Protein AF-A0A7L4QYI4-F1 (afdb_monomer)

Foldseek 3Di:
DLCVQQ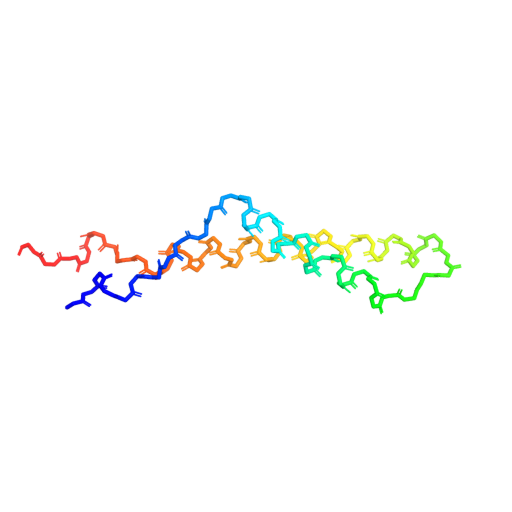DDQDDPVVLQCVLQVQLVVQLVPFDDDDPVSVVVSNVSSVVSSVVSNVVSVVVNVVSDDDPVPDDD

Mean predicted aligned error: 3.65 Å

Sequence (72 aa):
MIFEKIPTVPTSDELIDKAFRRATRAKAGKTVRDNDSAMRAHESMIMTSGNILSDNLSNVVRRFPNFDDLPD

Radius of gyration: 17.63 Å; Cα contacts (8 Å, |Δi|>4): 45; chains: 1; bounding box: 38×21×52 Å

Secondary structure (DSSP, 8-state):
--GGGPPPPPPHHHHHHHHHHHHHHHHHTS---SHHHHHHHHHHHHHHHHHHHHHHHHHHHHHSPPGGGS--

Solvent-accessible surface area (backbone atoms only — not comparable to full-atom values): 4233 Å² total; per-residue (Å²): 123,77,70,80,72,49,71,89,77,76,53,72,64,58,49,51,52,52,16,48,55,51,11,51,53,54,28,71,74,48,80,66,88,50,73,66,44,42,50,54,29,52,50,45,20,55,54,40,27,50,49,46,49,55,52,51,55,52,50,53,59,72,54,52,80,60,73,90,77,55,84,132

Structure (mmCIF, N/CA/C/O backbone):
data_AF-A0A7L4QYI4-F1
#
_entry.id   AF-A0A7L4QYI4-F1
#
loop_
_atom_site.group_PDB
_atom_site.id
_atom_site.type_symbol
_atom_site.label_atom_id
_atom_site.label_alt_id
_atom_site.label_comp_id
_atom_site.label_asym_id
_atom_site.label_entity_id
_atom_site.label_seq_id
_atom_site.pdbx_PDB_ins_code
_atom_site.Cartn_x
_atom_site.Cartn_y
_atom_site.Cartn_z
_atom_site.occupancy
_atom_site.B_iso_or_equiv
_atom_site.auth_seq_id
_atom_site.auth_comp_id
_atom_site.auth_asym_id
_atom_site.auth_atom_id
_atom_site.pdbx_PDB_model_num
ATOM 1 N N . MET A 1 1 ? -6.112 -2.113 29.433 1.00 66.00 1 MET A N 1
ATOM 2 C CA . MET A 1 1 ? -5.930 -1.004 28.470 1.00 66.00 1 MET A CA 1
ATOM 3 C C . MET A 1 1 ? -5.643 -1.560 27.069 1.00 66.00 1 MET A C 1
ATOM 5 O O . MET A 1 1 ? -4.540 -1.425 26.553 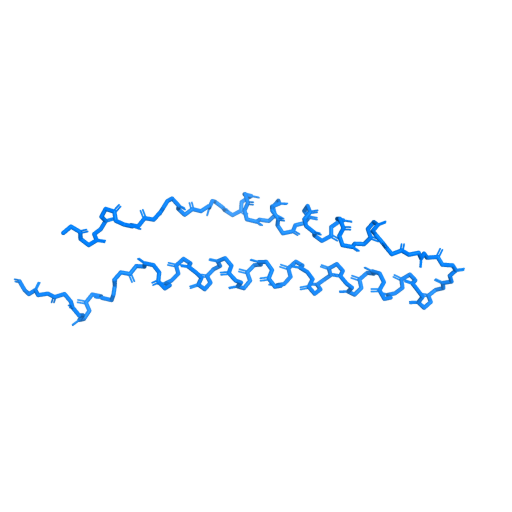1.00 66.00 1 MET A O 1
ATOM 9 N N . ILE A 1 2 ? -6.610 -2.277 26.477 1.00 82.25 2 ILE A N 1
ATOM 10 C CA . ILE A 1 2 ? -6.446 -2.956 25.173 1.00 82.25 2 ILE A CA 1
ATOM 11 C C . ILE A 1 2 ? -6.523 -1.970 23.995 1.00 82.25 2 ILE A C 1
ATOM 13 O O . ILE A 1 2 ? -5.760 -2.087 23.043 1.00 82.25 2 ILE A O 1
ATOM 17 N N . PHE A 1 3 ? -7.359 -0.935 24.118 1.00 86.75 3 PHE A N 1
ATOM 18 C CA . PHE A 1 3 ? -7.575 0.075 23.078 1.00 86.75 3 PHE A CA 1
ATOM 19 C C . PHE A 1 3 ? -6.452 1.119 22.972 1.00 86.75 3 PHE A C 1
ATOM 21 O O . PHE A 1 3 ? -6.199 1.630 21.890 1.00 86.75 3 PHE A O 1
ATOM 28 N N . GLU A 1 4 ? -5.710 1.387 24.051 1.00 88.00 4 GLU A N 1
ATOM 29 C CA . GLU A 1 4 ? -4.586 2.347 24.050 1.00 88.00 4 GLU A CA 1
ATOM 30 C C . GLU A 1 4 ? -3.396 1.901 23.188 1.00 88.00 4 GLU A C 1
ATOM 32 O O . GLU A 1 4 ? -2.523 2.700 22.858 1.00 88.00 4 GLU A O 1
ATOM 37 N N . LYS A 1 5 ? -3.350 0.618 22.812 1.00 88.31 5 LYS A N 1
ATOM 38 C CA . LYS A 1 5 ? -2.317 0.062 21.929 1.00 88.31 5 LYS A CA 1
ATOM 39 C C . LYS A 1 5 ? -2.674 0.184 20.444 1.00 88.31 5 LYS A C 1
ATOM 41 O O . LYS A 1 5 ? -1.846 -0.165 19.598 1.00 88.31 5 LYS A O 1
ATOM 46 N N . ILE A 1 6 ? -3.881 0.652 20.117 1.00 91.44 6 ILE A N 1
ATOM 47 C CA . ILE A 1 6 ? -4.321 0.830 18.733 1.00 91.44 6 ILE A CA 1
ATOM 48 C C . ILE A 1 6 ? -3.630 2.080 18.165 1.00 91.44 6 ILE A C 1
ATOM 50 O O . ILE A 1 6 ? -3.779 3.171 18.714 1.00 91.44 6 ILE A O 1
ATOM 54 N N . PRO A 1 7 ? -2.844 1.950 17.083 1.00 90.50 7 PRO A N 1
ATOM 55 C CA . PRO A 1 7 ? -2.171 3.086 16.466 1.00 90.50 7 PRO A CA 1
ATOM 56 C C . PRO A 1 7 ? -3.157 3.951 15.673 1.00 90.50 7 PRO A C 1
ATOM 58 O O . PRO A 1 7 ? -4.244 3.510 15.298 1.00 90.50 7 PRO A O 1
ATOM 61 N N . THR A 1 8 ? -2.701 5.132 15.267 1.00 94.06 8 THR A N 1
ATOM 62 C CA . THR A 1 8 ? -3.360 5.898 14.207 1.00 94.06 8 THR A CA 1
ATOM 63 C C . THR A 1 8 ? -3.449 5.074 12.921 1.00 94.06 8 THR A C 1
ATOM 65 O O . THR A 1 8 ? -2.444 4.545 12.434 1.00 94.06 8 THR A O 1
ATOM 68 N N . VAL A 1 9 ? -4.656 4.980 12.363 1.00 96.00 9 VAL A N 1
ATOM 69 C CA . VAL A 1 9 ? -4.902 4.384 11.046 1.00 96.00 9 VAL A CA 1
ATOM 70 C C . VAL A 1 9 ? -4.646 5.456 9.984 1.00 96.00 9 VAL A C 1
ATOM 72 O O . VAL A 1 9 ? -5.216 6.541 10.096 1.00 96.00 9 VAL A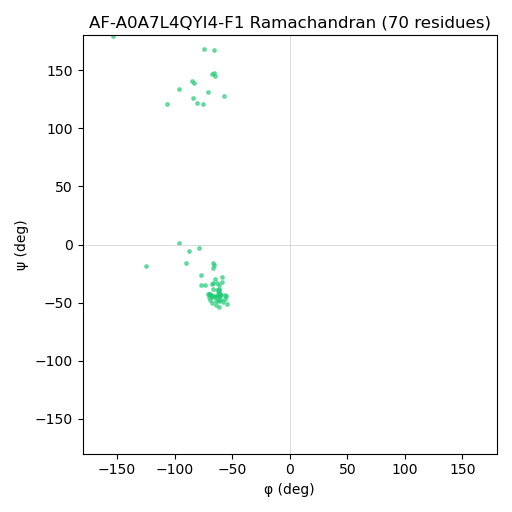 O 1
ATOM 75 N N . PRO A 1 10 ? -3.791 5.194 8.979 1.00 95.69 10 PRO A N 1
ATOM 76 C CA . PRO A 1 10 ? -3.557 6.155 7.911 1.00 95.69 10 PRO A CA 1
ATOM 77 C C . PRO A 1 10 ? -4.823 6.353 7.077 1.00 95.69 10 PRO A C 1
ATOM 79 O O . PRO A 1 10 ? -5.597 5.418 6.856 1.00 95.69 10 PRO A O 1
ATOM 82 N N . THR A 1 11 ? -4.994 7.562 6.564 1.00 97.56 11 THR A N 1
ATOM 83 C CA . THR A 1 11 ? -6.010 7.877 5.556 1.00 97.56 11 THR A CA 1
ATOM 84 C C . THR A 1 11 ? -5.720 7.165 4.228 1.00 97.56 11 THR A C 1
ATOM 86 O O . THR A 1 11 ? -4.621 6.646 3.996 1.00 97.56 11 THR A O 1
ATOM 89 N N . SER A 1 12 ? -6.702 7.160 3.320 1.00 97.50 12 SER A N 1
ATOM 90 C CA . SER A 1 12 ? -6.526 6.632 1.959 1.00 97.50 12 SER A CA 1
ATOM 91 C C . SER A 1 12 ? -5.358 7.295 1.230 1.00 97.50 12 SER A C 1
ATOM 93 O O . SER A 1 12 ? -4.542 6.604 0.620 1.00 97.50 12 SER A O 1
ATOM 95 N N . ASP A 1 13 ? -5.251 8.618 1.335 1.00 98.44 13 ASP A N 1
ATOM 96 C CA . ASP A 1 13 ? -4.268 9.404 0.594 1.00 98.44 13 ASP A CA 1
ATOM 97 C C . ASP A 1 13 ? -2.858 9.155 1.122 1.00 98.44 13 ASP A C 1
ATOM 99 O O . ASP A 1 13 ? -1.940 8.917 0.340 1.00 98.44 13 ASP A O 1
ATOM 103 N N . GLU A 1 14 ? -2.688 9.100 2.446 1.00 98.25 14 GLU A N 1
ATOM 104 C CA . GLU A 1 14 ? -1.413 8.743 3.077 1.00 98.25 14 GLU A CA 1
ATOM 105 C C . GLU A 1 14 ? -0.966 7.327 2.702 1.00 98.25 14 GLU A C 1
ATOM 107 O O . GLU A 1 14 ? 0.224 7.076 2.484 1.00 98.25 14 GLU A O 1
ATOM 112 N N . LEU A 1 15 ? -1.910 6.387 2.614 1.00 97.62 15 LEU A N 1
ATOM 113 C CA . LEU A 1 15 ? -1.615 5.007 2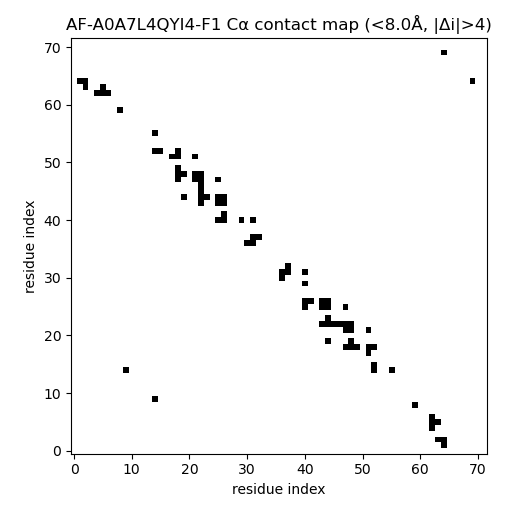.255 1.00 97.62 15 LEU A CA 1
ATOM 114 C C . LEU A 1 15 ? -1.200 4.878 0.779 1.00 97.62 15 LEU A C 1
ATOM 116 O O . LEU A 1 15 ? -0.194 4.221 0.485 1.00 97.62 15 LEU A O 1
ATOM 120 N N . ILE A 1 16 ? -1.922 5.532 -0.136 1.00 98.19 16 ILE A N 1
ATOM 121 C CA . ILE A 1 16 ? -1.590 5.572 -1.569 1.00 98.19 16 ILE A CA 1
ATOM 122 C C . ILE A 1 16 ? -0.237 6.257 -1.783 1.00 98.19 16 ILE A C 1
ATOM 124 O O . ILE A 1 16 ? 0.640 5.714 -2.462 1.00 98.19 16 ILE A O 1
ATOM 128 N N . ASP A 1 17 ? -0.026 7.410 -1.156 1.00 98.50 17 ASP A N 1
ATOM 129 C CA . ASP A 1 17 ? 1.215 8.172 -1.252 1.00 98.50 17 ASP A CA 1
ATOM 130 C C . ASP A 1 17 ? 2.415 7.367 -0.723 1.00 98.50 17 ASP A C 1
ATOM 132 O O . ASP A 1 17 ? 3.455 7.268 -1.386 1.00 98.50 17 ASP A O 1
ATOM 136 N N . LYS A 1 18 ? 2.263 6.674 0.413 1.00 98.00 18 LYS A N 1
ATOM 137 C CA . LYS A 1 18 ? 3.281 5.752 0.937 1.00 98.00 18 LYS A CA 1
ATOM 138 C C . LYS A 1 18 ? 3.598 4.627 -0.051 1.00 98.00 18 LYS A C 1
ATOM 140 O O . LYS A 1 18 ? 4.780 4.352 -0.292 1.00 98.00 18 LYS A O 1
ATOM 145 N N . ALA A 1 19 ? 2.580 3.980 -0.619 1.00 98.44 19 ALA A N 1
ATOM 146 C CA . ALA A 1 19 ? 2.754 2.888 -1.576 1.00 98.44 19 ALA A CA 1
ATOM 147 C C . ALA A 1 19 ? 3.504 3.354 -2.831 1.00 98.44 19 ALA A C 1
ATOM 149 O O . ALA A 1 19 ? 4.505 2.746 -3.220 1.00 98.44 19 ALA A O 1
ATOM 150 N N . PHE A 1 20 ? 3.095 4.476 -3.421 1.00 98.25 20 PHE A N 1
ATOM 151 C CA . PHE A 1 20 ? 3.692 4.984 -4.655 1.00 98.25 20 PHE A CA 1
ATOM 152 C C . PHE A 1 20 ? 5.080 5.589 -4.451 1.00 98.25 20 PHE A C 1
ATOM 154 O O . PHE A 1 20 ? 5.958 5.378 -5.293 1.00 98.25 20 PHE A O 1
ATOM 161 N N . ARG A 1 21 ? 5.356 6.240 -3.314 1.00 98.19 21 ARG A N 1
ATOM 162 C CA . ARG A 1 21 ? 6.723 6.674 -2.972 1.00 98.19 21 ARG A CA 1
ATOM 163 C C . ARG A 1 21 ? 7.682 5.493 -2.877 1.00 98.19 21 ARG A C 1
ATOM 165 O O . ARG A 1 21 ? 8.799 5.561 -3.394 1.00 98.19 21 ARG A O 1
ATOM 172 N N . ARG A 1 22 ? 7.264 4.393 -2.241 1.00 97.94 22 ARG A N 1
ATOM 173 C CA . ARG A 1 22 ? 8.083 3.173 -2.142 1.00 97.94 22 ARG A CA 1
ATOM 174 C C . ARG A 1 22 ? 8.245 2.488 -3.495 1.00 97.94 22 ARG A C 1
ATOM 176 O O . ARG A 1 22 ? 9.372 2.134 -3.835 1.00 97.94 22 ARG A O 1
ATOM 183 N N . ALA A 1 23 ? 7.178 2.384 -4.282 1.00 97.88 23 ALA A N 1
ATOM 184 C CA . ALA A 1 23 ? 7.227 1.831 -5.634 1.00 97.88 23 ALA A CA 1
ATOM 185 C C . ALA A 1 23 ? 8.161 2.634 -6.558 1.00 97.88 23 ALA A C 1
ATOM 187 O O . ALA A 1 23 ? 8.987 2.060 -7.264 1.00 97.88 23 ALA A O 1
ATOM 188 N N . THR A 1 24 ? 8.111 3.968 -6.491 1.00 97.44 24 THR A N 1
ATOM 189 C CA . THR A 1 24 ? 8.983 4.859 -7.276 1.00 97.44 24 THR A CA 1
ATOM 190 C C . THR A 1 24 ? 10.452 4.650 -6.926 1.00 97.44 24 THR A C 1
ATOM 192 O O . THR A 1 24 ? 11.286 4.514 -7.819 1.00 97.44 24 THR A O 1
ATOM 195 N N . ARG A 1 25 ? 10.777 4.545 -5.630 1.00 96.12 25 ARG A N 1
ATOM 196 C CA . ARG A 1 25 ? 12.137 4.218 -5.172 1.00 96.12 25 ARG A CA 1
ATOM 197 C C . ARG A 1 25 ? 12.583 2.828 -5.638 1.00 96.12 25 ARG A C 1
ATOM 199 O O . ARG A 1 25 ? 13.730 2.677 -6.045 1.00 96.12 25 ARG A O 1
ATOM 206 N N . ALA A 1 26 ? 11.686 1.839 -5.621 1.00 94.50 26 ALA A N 1
ATOM 207 C CA . ALA A 1 26 ? 11.984 0.486 -6.092 1.00 94.50 26 ALA A CA 1
ATOM 208 C C . ALA A 1 26 ? 12.358 0.461 -7.582 1.00 94.50 26 ALA A C 1
ATOM 210 O O . ALA A 1 26 ? 13.327 -0.205 -7.944 1.00 94.50 26 ALA A O 1
ATOM 211 N N . LYS A 1 27 ? 11.659 1.235 -8.427 1.00 94.12 27 LYS A N 1
ATOM 212 C CA . LYS A 1 27 ? 12.030 1.422 -9.840 1.00 94.12 27 LYS A CA 1
ATOM 213 C C . LYS A 1 27 ? 13.316 2.222 -10.014 1.00 94.12 27 LYS A C 1
ATOM 215 O O . LYS A 1 27 ? 14.141 1.839 -10.834 1.00 94.12 27 LYS A O 1
ATOM 220 N N . ALA A 1 28 ? 13.500 3.310 -9.266 1.00 92.00 28 ALA A N 1
ATOM 221 C CA . ALA A 1 28 ? 14.669 4.184 -9.404 1.00 92.00 28 ALA A CA 1
ATOM 222 C C . ALA A 1 28 ? 16.004 3.451 -9.167 1.00 92.00 28 ALA A C 1
ATOM 224 O O . ALA A 1 28 ? 17.017 3.827 -9.745 1.00 92.00 28 ALA A O 1
ATOM 225 N N . GLY A 1 29 ? 16.004 2.384 -8.361 1.00 90.06 29 GLY A N 1
ATOM 226 C CA . GLY A 1 29 ? 17.175 1.527 -8.155 1.00 90.06 29 GLY A CA 1
ATOM 227 C C . GLY A 1 29 ? 17.456 0.510 -9.272 1.00 90.06 29 GLY A C 1
ATOM 228 O O . GLY A 1 29 ? 18.427 -0.236 -9.167 1.00 90.06 29 GLY A O 1
ATOM 229 N N . LYS A 1 30 ? 16.621 0.419 -10.317 1.00 91.81 30 LYS A N 1
ATOM 230 C CA . LYS A 1 30 ? 16.793 -0.532 -11.428 1.00 91.81 30 LYS A CA 1
ATOM 231 C C . LYS A 1 30 ? 17.493 0.142 -12.605 1.00 91.81 30 LYS A C 1
ATOM 233 O O . LYS A 1 30 ? 17.104 1.225 -13.033 1.00 91.81 30 LYS A O 1
ATOM 238 N N . THR A 1 31 ? 18.494 -0.524 -13.178 1.00 94.50 31 THR A N 1
ATOM 239 C CA . THR A 1 31 ? 19.101 -0.086 -14.440 1.00 94.50 31 THR A CA 1
ATOM 240 C C . THR A 1 31 ? 18.232 -0.529 -15.612 1.00 94.50 31 THR A C 1
ATOM 242 O O . THR A 1 31 ? 18.003 -1.723 -15.788 1.00 94.50 31 THR A O 1
ATOM 245 N N . VAL A 1 32 ? 17.783 0.427 -16.423 1.00 95.06 32 VAL A N 1
ATOM 246 C CA . VAL A 1 32 ? 16.980 0.179 -17.626 1.00 95.06 32 VAL A CA 1
ATOM 247 C C . VAL A 1 32 ? 17.863 0.403 -18.851 1.00 95.06 32 VAL A C 1
ATOM 249 O O . VAL A 1 32 ? 18.426 1.484 -19.008 1.00 95.06 32 VAL A O 1
ATOM 252 N N . ARG A 1 33 ? 18.025 -0.628 -19.685 1.00 95.88 33 ARG A N 1
ATOM 253 C CA . ARG A 1 33 ? 18.865 -0.598 -20.901 1.00 95.88 33 ARG A CA 1
ATOM 254 C C . ARG A 1 33 ? 18.109 -0.991 -22.170 1.00 95.88 33 ARG A C 1
ATOM 256 O O . ARG A 1 33 ? 18.566 -0.691 -23.264 1.00 95.88 33 ARG A O 1
ATOM 263 N N . ASP A 1 34 ? 16.973 -1.655 -22.010 1.00 97.19 34 ASP A N 1
ATOM 264 C CA . ASP A 1 34 ? 16.143 -2.210 -23.072 1.00 97.19 34 ASP A CA 1
ATOM 265 C C . ASP A 1 34 ? 14.679 -2.310 -22.601 1.00 97.19 34 ASP A C 1
ATOM 267 O O . ASP A 1 34 ? 14.337 -1.964 -21.465 1.00 97.19 34 ASP A O 1
ATOM 271 N N . ASN A 1 35 ? 13.801 -2.785 -23.484 1.00 97.25 35 ASN A N 1
ATOM 272 C CA . ASN A 1 35 ? 12.376 -2.918 -23.183 1.00 97.25 35 ASN A CA 1
ATOM 273 C C . ASN A 1 35 ? 12.085 -3.973 -22.099 1.00 97.25 35 ASN A C 1
ATOM 275 O O . ASN A 1 35 ? 11.155 -3.784 -21.317 1.00 97.25 35 ASN A O 1
ATOM 279 N N . ASP A 1 36 ? 12.869 -5.053 -22.012 1.00 97.44 36 ASP A N 1
ATOM 280 C CA . ASP A 1 36 ? 12.674 -6.102 -20.998 1.00 97.44 36 ASP A CA 1
ATOM 281 C C . ASP A 1 36 ? 13.017 -5.582 -19.594 1.00 97.44 36 ASP A C 1
ATOM 283 O O . ASP A 1 36 ? 12.223 -5.679 -18.659 1.00 97.44 36 ASP A O 1
ATOM 287 N N . SER A 1 37 ? 14.168 -4.927 -19.450 1.00 96.81 37 SER A N 1
ATOM 288 C CA . SER A 1 37 ? 14.583 -4.279 -18.203 1.00 96.81 37 SER A CA 1
ATOM 289 C C . SER A 1 37 ? 13.649 -3.135 -17.799 1.00 96.81 37 SER A C 1
ATOM 291 O O . SER A 1 37 ? 13.402 -2.954 -16.604 1.00 96.81 37 SER A O 1
ATOM 293 N N . ALA A 1 38 ? 13.067 -2.408 -18.760 1.00 96.81 38 ALA A N 1
ATOM 294 C CA . ALA A 1 38 ? 12.010 -1.435 -18.488 1.00 96.81 38 ALA A CA 1
ATOM 295 C C . ALA A 1 38 ? 10.750 -2.117 -17.933 1.00 96.81 38 ALA A C 1
ATOM 297 O O . ALA A 1 38 ? 10.237 -1.699 -16.892 1.00 96.81 38 ALA A O 1
ATOM 298 N N . MET A 1 39 ? 10.289 -3.193 -18.579 1.00 97.69 39 MET A N 1
ATOM 299 C CA . MET A 1 39 ? 9.120 -3.961 -18.145 1.00 97.69 39 MET A CA 1
ATOM 300 C C . MET A 1 39 ? 9.298 -4.486 -16.718 1.00 97.69 39 MET A C 1
ATOM 302 O O . MET A 1 39 ? 8.458 -4.225 -15.859 1.00 97.69 39 MET A O 1
ATOM 306 N N . ARG A 1 40 ? 10.440 -5.115 -16.415 1.00 96.75 40 ARG A N 1
ATOM 307 C CA . ARG A 1 40 ? 10.757 -5.607 -15.061 1.00 96.75 40 ARG A CA 1
ATOM 308 C C . ARG A 1 40 ? 10.811 -4.487 -14.022 1.00 96.75 40 ARG A C 1
ATOM 310 O O . ARG A 1 40 ? 10.437 -4.683 -12.865 1.00 96.75 40 ARG A O 1
ATOM 317 N N . ALA A 1 41 ? 11.284 -3.298 -14.400 1.00 97.31 41 ALA A N 1
ATOM 318 C CA . ALA A 1 41 ? 11.285 -2.147 -13.504 1.00 97.31 41 ALA A CA 1
ATOM 319 C C . ALA A 1 41 ? 9.855 -1.668 -13.185 1.00 97.31 41 ALA A C 1
ATOM 321 O O . ALA A 1 41 ? 9.580 -1.313 -12.038 1.00 97.31 41 ALA A O 1
ATOM 322 N N . HIS A 1 42 ? 8.942 -1.700 -14.160 1.00 96.75 42 HIS A N 1
ATOM 323 C CA . HIS A 1 42 ? 7.522 -1.396 -13.956 1.00 96.75 42 HIS A CA 1
ATOM 324 C C . HIS A 1 42 ? 6.799 -2.474 -13.144 1.00 96.75 42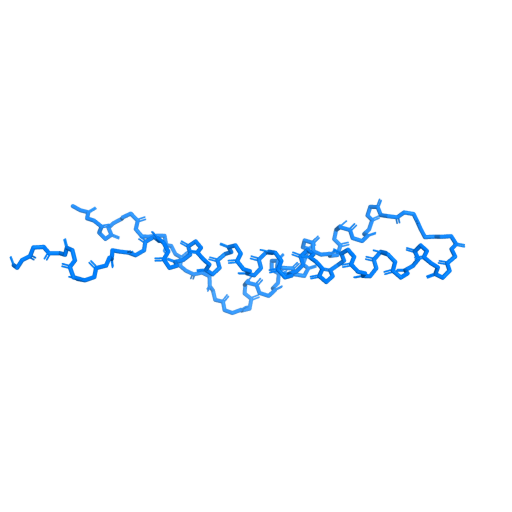 HIS A C 1
ATOM 326 O O . HIS A 1 42 ? 6.074 -2.142 -12.208 1.00 96.75 42 HIS A O 1
ATOM 332 N N . GLU A 1 43 ? 7.058 -3.750 -13.419 1.00 97.56 43 GLU A N 1
ATOM 333 C CA . GLU A 1 43 ? 6.553 -4.867 -12.618 1.00 97.56 43 GLU A CA 1
ATOM 334 C C . GLU A 1 43 ? 6.979 -4.727 -11.149 1.00 97.56 43 GLU A C 1
ATOM 336 O O . GLU A 1 43 ? 6.156 -4.821 -10.238 1.00 97.56 43 GLU A O 1
ATOM 341 N N . SER A 1 44 ? 8.245 -4.365 -10.904 1.00 97.25 44 SER A N 1
ATOM 342 C CA . SER A 1 44 ? 8.744 -4.088 -9.555 1.00 97.25 44 SER A CA 1
ATOM 343 C C . SER A 1 44 ? 7.979 -2.958 -8.856 1.00 97.25 44 SER A C 1
ATOM 345 O O . SER A 1 44 ? 7.857 -3.001 -7.629 1.00 97.25 44 SER A O 1
ATOM 347 N N . MET A 1 45 ? 7.470 -1.955 -9.585 1.00 97.75 45 MET A N 1
ATOM 348 C CA . MET A 1 45 ? 6.623 -0.911 -8.993 1.00 97.7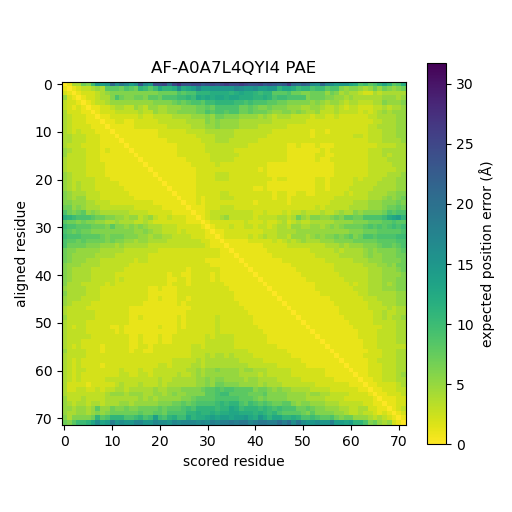5 45 MET A CA 1
ATOM 349 C C . MET A 1 45 ? 5.286 -1.480 -8.536 1.00 97.75 45 MET A C 1
ATOM 351 O O . MET A 1 45 ? 4.911 -1.242 -7.392 1.00 97.75 45 MET A O 1
ATOM 355 N N . ILE A 1 46 ? 4.602 -2.224 -9.412 1.00 98.06 46 ILE A N 1
ATOM 356 C CA . ILE A 1 46 ? 3.275 -2.800 -9.148 1.00 98.06 46 ILE A CA 1
ATOM 357 C C . ILE A 1 46 ? 3.346 -3.774 -7.971 1.00 98.06 46 ILE A C 1
ATOM 359 O O . ILE A 1 46 ? 2.544 -3.692 -7.043 1.00 98.06 46 ILE A O 1
ATOM 363 N N . MET A 1 47 ? 4.360 -4.641 -7.955 1.00 98.25 47 MET A N 1
ATOM 364 C CA . MET A 1 47 ? 4.590 -5.561 -6.841 1.00 98.25 47 MET A CA 1
ATOM 365 C C . MET A 1 47 ? 4.851 -4.806 -5.534 1.00 98.25 47 MET A C 1
ATOM 367 O O . MET A 1 47 ? 4.295 -5.143 -4.491 1.00 98.25 47 MET A O 1
ATOM 371 N N . THR A 1 48 ? 5.661 -3.742 -5.573 1.00 98.38 48 THR A N 1
ATOM 372 C CA . THR A 1 48 ? 5.962 -2.952 -4.370 1.00 98.38 48 THR A CA 1
ATOM 373 C C . THR A 1 48 ? 4.732 -2.213 -3.849 1.00 98.38 48 THR A C 1
ATOM 375 O O . THR A 1 48 ? 4.508 -2.204 -2.640 1.00 98.38 48 THR A O 1
ATOM 378 N N . SER A 1 49 ? 3.936 -1.583 -4.719 1.00 98.44 49 SER A N 1
ATOM 379 C CA . SER A 1 49 ? 2.722 -0.887 -4.285 1.00 98.44 49 SER A CA 1
ATOM 380 C C . SER A 1 49 ? 1.705 -1.869 -3.709 1.00 98.44 49 SER A C 1
ATOM 382 O O . SER A 1 49 ? 1.198 -1.617 -2.618 1.00 98.44 49 SER A O 1
ATOM 384 N N . GLY A 1 50 ? 1.479 -3.004 -4.379 1.00 98.44 50 GLY A N 1
ATOM 385 C CA . GLY A 1 50 ? 0.601 -4.073 -3.903 1.00 98.44 50 GLY A CA 1
ATOM 386 C C . GLY A 1 50 ? 0.985 -4.561 -2.507 1.00 98.44 50 GLY A C 1
ATOM 387 O O . GLY A 1 50 ? 0.150 -4.530 -1.606 1.00 98.44 50 GLY A O 1
ATOM 388 N N . ASN A 1 51 ? 2.265 -4.889 -2.302 1.00 98.44 51 ASN A N 1
ATOM 389 C CA . ASN A 1 51 ? 2.770 -5.353 -1.006 1.00 98.44 51 ASN A CA 1
ATOM 390 C C . ASN A 1 51 ? 2.600 -4.300 0.099 1.00 98.44 51 ASN A C 1
ATOM 392 O O . ASN A 1 51 ? 2.171 -4.612 1.207 1.00 98.44 51 ASN A O 1
ATOM 396 N N . ILE A 1 52 ? 2.897 -3.025 -0.183 1.00 98.25 52 ILE A N 1
ATOM 397 C CA . ILE A 1 52 ? 2.722 -1.962 0.817 1.00 98.25 52 ILE A CA 1
ATOM 398 C C . ILE A 1 52 ? 1.249 -1.828 1.216 1.00 98.25 52 ILE A C 1
ATOM 400 O O . ILE A 1 52 ? 0.962 -1.691 2.407 1.00 98.25 52 ILE A O 1
ATOM 404 N N . LEU A 1 53 ? 0.324 -1.877 0.255 1.00 98.19 53 LEU A N 1
ATOM 405 C CA . LEU A 1 53 ? -1.108 -1.807 0.539 1.00 98.19 53 LEU A CA 1
ATOM 406 C C . LEU A 1 53 ? -1.570 -3.014 1.364 1.00 98.19 53 LEU A C 1
ATOM 408 O O . LEU A 1 53 ? -2.157 -2.822 2.430 1.00 98.19 53 LEU A O 1
ATOM 412 N N . SER A 1 54 ? -1.256 -4.238 0.926 1.00 98.12 54 SER A N 1
ATOM 413 C CA . SER A 1 54 ? -1.669 -5.466 1.616 1.00 98.12 54 SER A CA 1
ATOM 414 C C . SER A 1 54 ? -1.139 -5.528 3.044 1.00 98.12 54 SER A C 1
ATOM 416 O O . SER A 1 54 ? -1.893 -5.839 3.967 1.00 98.12 54 SER A O 1
ATOM 418 N N . ASP A 1 55 ? 0.130 -5.172 3.249 1.00 97.69 55 ASP A N 1
ATOM 419 C CA . ASP A 1 55 ? 0.769 -5.231 4.560 1.00 97.69 55 ASP A CA 1
ATOM 420 C C . ASP A 1 55 ? 0.195 -4.183 5.512 1.00 97.69 55 ASP A C 1
ATOM 422 O O . ASP A 1 55 ? -0.049 -4.478 6.681 1.00 97.69 55 ASP A O 1
ATOM 426 N N . ASN A 1 56 ? -0.033 -2.949 5.048 1.00 96.88 56 ASN A N 1
ATOM 427 C CA . ASN A 1 56 ? -0.584 -1.902 5.913 1.00 96.88 56 ASN A CA 1
ATOM 428 C C . ASN A 1 56 ? -2.031 -2.217 6.296 1.00 96.88 56 ASN A C 1
ATOM 430 O O . ASN A 1 56 ? -2.353 -2.146 7.478 1.00 96.88 56 ASN A O 1
ATOM 434 N N . LEU A 1 57 ? -2.871 -2.625 5.342 1.00 96.75 57 LEU A N 1
ATOM 435 C CA . LEU A 1 57 ? -4.267 -2.968 5.622 1.00 96.75 57 LEU A CA 1
ATOM 436 C C . LEU A 1 57 ? -4.377 -4.194 6.538 1.00 96.75 57 LEU A C 1
ATOM 438 O O . LEU A 1 57 ? -5.101 -4.154 7.531 1.00 96.75 57 LEU A O 1
ATOM 442 N N . SER A 1 58 ? -3.589 -5.243 6.285 1.00 96.62 58 SER A N 1
ATOM 443 C CA . SER A 1 58 ? -3.547 -6.422 7.162 1.00 96.62 58 SER A CA 1
ATOM 444 C C . SER A 1 58 ? -3.080 -6.064 8.573 1.00 96.62 58 SER A C 1
ATOM 446 O O . SER A 1 58 ? -3.617 -6.570 9.557 1.00 96.62 58 SER A O 1
ATOM 448 N N . ASN A 1 59 ?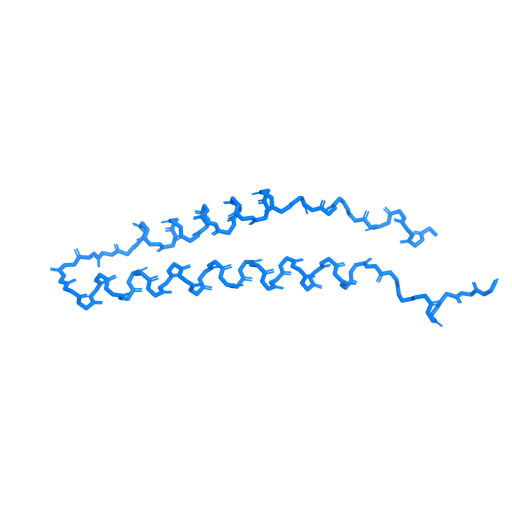 -2.094 -5.170 8.694 1.00 94.38 59 ASN A N 1
ATOM 449 C CA . ASN A 1 59 ? -1.620 -4.695 9.991 1.00 94.38 59 ASN A CA 1
ATOM 450 C C . ASN A 1 59 ? -2.657 -3.845 10.725 1.00 94.38 59 ASN A C 1
ATOM 452 O O . ASN A 1 59 ? -2.696 -3.911 11.949 1.00 94.38 59 ASN A O 1
ATOM 456 N N . VAL A 1 60 ? -3.478 -3.062 10.020 1.00 93.94 60 VAL A N 1
ATOM 457 C CA . VAL A 1 60 ? -4.593 -2.336 10.643 1.00 93.94 60 VAL A CA 1
ATOM 458 C C . VAL A 1 60 ? -5.560 -3.340 11.260 1.00 93.94 60 VAL A C 1
ATOM 460 O O . VAL A 1 60 ? -5.772 -3.285 12.464 1.00 93.94 60 VAL A O 1
ATOM 463 N N . VAL A 1 61 ? -6.045 -4.317 10.487 1.00 93.50 61 VAL A N 1
ATOM 464 C CA . VAL A 1 61 ? -6.995 -5.333 10.980 1.00 93.50 61 VAL A CA 1
ATOM 465 C C . VAL A 1 61 ? -6.442 -6.085 12.195 1.00 93.50 61 VAL A C 1
ATOM 467 O O . VAL A 1 61 ? -7.118 -6.194 13.210 1.00 93.50 61 VAL A O 1
ATOM 470 N N . ARG A 1 62 ? -5.183 -6.538 12.141 1.00 92.38 62 ARG A N 1
ATOM 471 C CA . ARG A 1 62 ? -4.546 -7.312 13.227 1.00 92.38 62 ARG A CA 1
ATOM 472 C C . ARG A 1 62 ? -4.328 -6.540 14.531 1.00 92.38 62 ARG A C 1
ATOM 474 O O . ARG A 1 62 ? -4.027 -7.162 15.544 1.00 92.38 62 ARG A O 1
ATOM 481 N N . ARG A 1 63 ? -4.373 -5.206 14.507 1.00 91.94 63 ARG A N 1
ATOM 482 C CA . ARG A 1 63 ? -4.125 -4.372 15.696 1.00 91.94 63 ARG A CA 1
ATOM 483 C C . ARG A 1 63 ? -5.388 -4.064 16.487 1.00 91.94 63 ARG A C 1
ATOM 485 O O . ARG A 1 63 ? -5.268 -3.629 17.630 1.00 91.94 63 ARG A O 1
ATOM 492 N N . PHE A 1 64 ? -6.563 -4.267 15.900 1.00 92.94 64 PHE A N 1
ATOM 493 C CA . PHE A 1 64 ? -7.823 -4.120 16.612 1.00 92.94 64 PHE A CA 1
ATOM 494 C C . PHE A 1 64 ? -8.161 -5.425 17.340 1.00 92.94 64 PHE A C 1
ATOM 496 O O . PHE A 1 64 ? -7.918 -6.503 16.795 1.00 92.94 64 PHE A O 1
ATOM 503 N N . PRO A 1 65 ? -8.695 -5.349 18.571 1.00 91.44 65 PRO A N 1
ATOM 504 C CA . PRO A 1 65 ? -9.210 -6.532 19.241 1.00 91.44 65 PRO A CA 1
ATOM 505 C C . PRO A 1 65 ? -10.415 -7.080 18.477 1.00 91.44 65 PRO A C 1
ATOM 507 O O . PRO A 1 65 ? -11.211 -6.309 17.935 1.00 91.44 65 PRO A O 1
ATOM 510 N N . ASN A 1 66 ? -10.563 -8.403 18.464 1.00 90.06 66 AS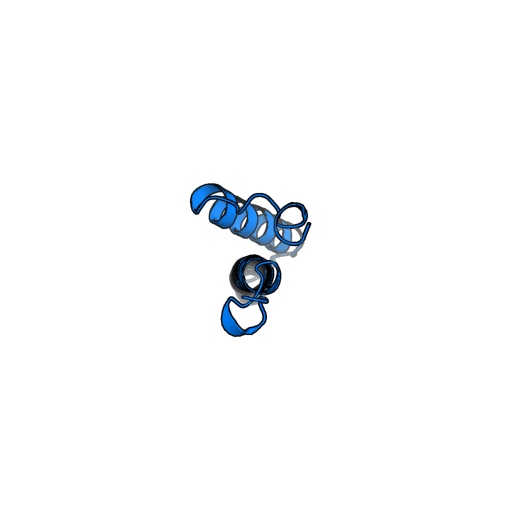N A N 1
ATOM 511 C CA . ASN A 1 66 ? -11.827 -9.004 18.073 1.00 90.06 66 ASN A CA 1
ATOM 512 C C . ASN A 1 66 ? -12.847 -8.745 19.188 1.00 90.06 66 ASN A C 1
ATOM 514 O O . ASN A 1 66 ? -12.541 -8.962 20.360 1.00 90.06 66 ASN A O 1
ATOM 518 N N . PHE A 1 67 ? -14.037 -8.269 18.828 1.00 89.88 67 PHE A N 1
ATOM 519 C CA . PHE A 1 67 ? -15.102 -8.028 19.796 1.00 89.88 67 PHE A CA 1
ATOM 520 C C . PHE A 1 67 ? -15.589 -9.321 20.455 1.00 89.88 67 PHE A C 1
ATOM 522 O O . PHE A 1 67 ? -15.939 -9.277 21.628 1.00 89.88 67 PHE A O 1
ATOM 529 N N . ASP A 1 68 ? -15.513 -10.458 19.758 1.00 92.12 68 ASP A N 1
ATOM 530 C CA . ASP A 1 68 ? -15.891 -11.767 20.312 1.00 92.12 68 ASP A CA 1
ATOM 531 C C . ASP A 1 68 ? -14.958 -12.237 21.447 1.00 92.12 68 ASP A C 1
ATOM 533 O O . ASP A 1 68 ? -15.339 -13.084 22.249 1.00 92.12 68 ASP A O 1
ATOM 537 N N . ASP A 1 69 ? -13.740 -11.688 21.523 1.00 89.75 69 ASP A N 1
ATOM 538 C CA . ASP A 1 69 ? -12.740 -12.033 22.544 1.00 89.75 69 ASP A CA 1
ATOM 539 C C . ASP A 1 69 ? -12.752 -11.053 23.736 1.00 89.75 69 ASP A C 1
ATOM 541 O O . ASP A 1 69 ? -11.917 -11.158 24.643 1.00 89.75 69 ASP A O 1
ATOM 545 N N . LEU A 1 70 ? -13.644 -10.053 23.729 1.00 87.69 70 LEU A N 1
ATOM 546 C CA . LEU A 1 70 ? -13.752 -9.093 24.824 1.00 87.69 70 LEU A CA 1
ATOM 547 C C . LEU A 1 70 ? -14.613 -9.657 25.965 1.00 87.69 70 LEU A C 1
ATOM 549 O O . LEU A 1 70 ? -15.639 -10.277 25.705 1.00 87.69 70 LEU A O 1
ATOM 553 N N . PRO A 1 71 ? -14.219 -9.435 27.232 1.00 85.38 71 PRO A N 1
ATOM 554 C CA . PRO A 1 71 ? -15.077 -9.748 28.369 1.00 85.38 71 PRO A CA 1
ATOM 555 C C . PRO A 1 71 ? -16.308 -8.829 28.393 1.00 85.38 71 PRO A C 1
ATOM 557 O O . PRO A 1 71 ? -16.199 -7.659 28.015 1.00 85.38 71 PRO A O 1
ATOM 560 N N . ASP A 1 72 ? -17.432 -9.373 28.869 1.00 81.12 72 ASP A N 1
ATOM 561 C CA . ASP A 1 72 ? -18.695 -8.652 29.104 1.00 81.12 72 ASP A CA 1
ATOM 562 C C . ASP A 1 72 ? -18.565 -7.517 30.140 1.00 81.12 72 ASP A C 1
ATOM 564 O O . ASP A 1 72 ? -17.820 -7.685 31.141 1.00 8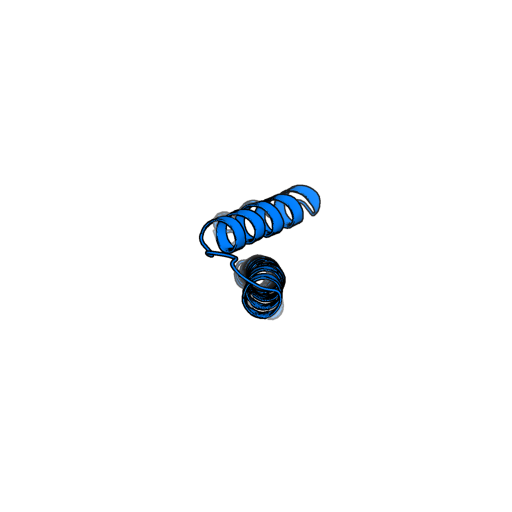1.12 72 ASP A O 1
#

Nearest PDB structures (foldseek):
  8b6h-assembly1_EG  TM=7.460E-01  e=4.882E+00  Tetrahymena thermophila SB210
  5hxl-assembly1_A-2  TM=4.723E-01  e=1.610E+00  Pyricularia oryzae 70-15

pLDDT: mean 94.46, std 5.26, range [66.0, 98.5]